Protein AF-A0A5R8Y6Z8-F1 (afdb_monomer)

pLDDT: mean 88.66, std 9.15, range [51.25, 95.62]

Mean predicted aligned error: 4.56 Å

Solvent-accessible surface area (backbone atoms only — not comparable to full-atom values): 2921 Å² total; per-residue (Å²): 115,77,64,58,59,55,52,50,53,50,46,39,62,74,74,49,60,76,89,60,60,65,67,61,52,49,50,43,52,69,61,68,48,46,57,55,58,53,53,54,48,57,52,58,65,68,80,110

Sequence (48 aa):
MPWQKVKDFRNIVAHNYFGIDADEIWEIITTKIKPLKYDIKGLLDKEL

Organism: NCBI:txid2576037

Secondary structure (DSSP, 8-state):
-THHHHHHHHHHHHH--TT--HHHHHHIIIIIIHHHHHHHHHHHTT--

Radius of gyration: 13.34 Å; Cα contacts (8 Å, |Δi|>4): 7; chains: 1; bounding box: 31×15×32 Å

Structure (mmCIF, N/CA/C/O backbone):
data_AF-A0A5R8Y6Z8-F1
#
_entry.id   AF-A0A5R8Y6Z8-F1
#
loop_
_atom_site.group_PDB
_atom_site.id
_atom_site.type_symbol
_atom_site.label_atom_id
_atom_site.label_alt_id
_atom_site.label_comp_id
_atom_site.label_asym_id
_atom_site.label_entity_id
_atom_site.label_seq_id
_atom_site.pdbx_PDB_ins_code
_atom_site.Cartn_x
_atom_site.Cartn_y
_atom_site.Cartn_z
_atom_site.occupancy
_atom_site.B_iso_or_equiv
_atom_site.auth_seq_id
_atom_site.auth_comp_id
_atom_site.auth_asym_id
_atom_site.auth_atom_id
_atom_site.pdbx_PDB_model_num
ATOM 1 N N . MET A 1 1 ? 5.824 -4.797 14.341 1.00 56.84 1 MET A N 1
ATOM 2 C CA . MET A 1 1 ? 4.523 -4.087 14.334 1.00 56.84 1 MET A CA 1
ATOM 3 C C . MET A 1 1 ? 4.154 -3.736 12.890 1.00 56.84 1 MET A C 1
ATOM 5 O O . MET A 1 1 ? 5.000 -3.156 12.216 1.00 56.84 1 MET A O 1
ATOM 9 N N . PRO A 1 2 ? 2.954 -4.088 12.393 1.00 79.50 2 PRO A N 1
ATOM 10 C CA . PRO A 1 2 ? 2.525 -3.897 10.993 1.00 79.50 2 PRO A CA 1
ATOM 11 C C . PRO A 1 2 ? 2.636 -2.445 10.486 1.00 79.50 2 PRO A C 1
ATOM 13 O O . PRO A 1 2 ? 2.864 -2.224 9.301 1.00 79.50 2 PRO A O 1
ATOM 16 N N . TRP A 1 3 ? 2.606 -1.465 11.392 1.00 85.62 3 TRP A N 1
ATOM 17 C CA . TRP A 1 3 ? 2.814 -0.039 11.111 1.00 85.62 3 TRP A CA 1
ATOM 18 C C . TRP A 1 3 ? 4.138 0.303 10.429 1.00 85.62 3 TRP A C 1
ATOM 20 O O . TRP A 1 3 ? 4.188 1.237 9.633 1.00 85.62 3 TRP A O 1
ATOM 30 N N . GLN A 1 4 ? 5.202 -0.460 10.694 1.00 91.00 4 GLN A N 1
ATOM 31 C CA . GLN A 1 4 ? 6.494 -0.234 10.047 1.00 91.00 4 GLN A CA 1
ATOM 32 C C . GLN A 1 4 ? 6.385 -0.462 8.530 1.00 91.00 4 GLN A C 1
ATOM 34 O O . GLN A 1 4 ? 6.815 0.390 7.763 1.00 91.00 4 GLN A O 1
ATOM 39 N N . LYS A 1 5 ? 5.679 -1.518 8.096 1.00 88.94 5 LYS A N 1
ATOM 40 C CA . LYS A 1 5 ? 5.420 -1.785 6.670 1.00 88.94 5 LYS A CA 1
ATOM 41 C C . LYS A 1 5 ? 4.589 -0.681 6.013 1.00 88.94 5 LYS A C 1
ATOM 43 O O . LYS A 1 5 ? 4.872 -0.300 4.886 1.00 88.94 5 LYS A O 1
ATOM 48 N N . VAL A 1 6 ? 3.595 -0.139 6.722 1.00 88.56 6 VAL A N 1
ATOM 49 C CA . VAL A 1 6 ? 2.770 0.979 6.225 1.00 88.56 6 VAL A CA 1
ATOM 50 C C . VAL A 1 6 ? 3.617 2.240 6.035 1.00 88.56 6 VAL A C 1
ATOM 52 O O . VAL A 1 6 ? 3.516 2.913 5.010 1.00 88.56 6 VAL A O 1
ATOM 55 N N . LYS A 1 7 ? 4.486 2.546 7.006 1.00 90.69 7 LYS A N 1
ATOM 56 C CA . LYS A 1 7 ? 5.416 3.677 6.930 1.00 90.69 7 LYS A CA 1
ATOM 57 C C . LYS A 1 7 ? 6.384 3.524 5.756 1.00 90.69 7 LYS A C 1
ATOM 59 O O . LYS A 1 7 ? 6.584 4.477 5.011 1.00 90.69 7 LYS A O 1
ATOM 64 N N . ASP A 1 8 ? 6.949 2.334 5.587 1.00 91.44 8 ASP A N 1
ATOM 65 C CA . ASP A 1 8 ? 7.921 2.058 4.530 1.00 91.44 8 ASP A CA 1
ATOM 66 C C . ASP A 1 8 ? 7.274 2.112 3.142 1.00 91.44 8 ASP A C 1
ATOM 68 O O . ASP A 1 8 ? 7.822 2.742 2.243 1.00 91.44 8 ASP A O 1
ATOM 72 N N . PHE A 1 9 ? 6.056 1.581 2.994 1.00 92.31 9 PHE A N 1
ATOM 73 C CA . PHE A 1 9 ? 5.260 1.739 1.775 1.00 92.31 9 PHE A CA 1
ATOM 74 C C . PHE A 1 9 ? 5.027 3.216 1.431 1.00 92.31 9 PHE A C 1
ATOM 76 O O . PHE A 1 9 ? 5.292 3.645 0.309 1.00 92.31 9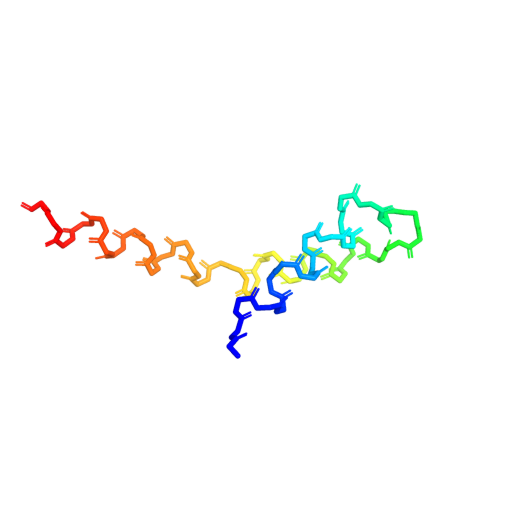 PHE A O 1
ATOM 83 N N . ARG A 1 10 ? 4.617 4.035 2.412 1.00 91.94 10 ARG A N 1
ATOM 84 C CA . ARG A 1 10 ? 4.462 5.484 2.213 1.00 91.94 10 ARG A CA 1
ATOM 85 C C . ARG A 1 10 ? 5.771 6.147 1.792 1.00 91.94 10 ARG A C 1
ATOM 87 O O . ARG A 1 10 ? 5.740 7.051 0.966 1.00 91.94 10 ARG A O 1
ATOM 94 N N . ASN A 1 11 ? 6.905 5.737 2.360 1.00 94.00 11 ASN A N 1
ATOM 95 C CA . ASN A 1 11 ? 8.206 6.304 2.008 1.00 94.00 11 ASN A CA 1
ATOM 96 C C . ASN A 1 11 ? 8.573 6.009 0.551 1.00 94.00 11 ASN A C 1
ATOM 98 O O . ASN A 1 11 ? 9.044 6.910 -0.135 1.00 94.00 11 ASN A O 1
ATOM 102 N N . ILE A 1 12 ? 8.294 4.794 0.070 1.00 91.56 12 ILE A N 1
ATOM 103 C CA . ILE A 1 12 ? 8.502 4.425 -1.334 1.00 91.56 12 ILE A CA 1
ATOM 104 C C . ILE A 1 12 ? 7.638 5.304 -2.243 1.00 91.56 12 ILE A C 1
ATOM 106 O O . ILE A 1 12 ? 8.160 5.939 -3.153 1.00 91.56 12 ILE A O 1
ATOM 110 N N . VAL A 1 13 ? 6.341 5.425 -1.946 1.00 91.81 13 VAL A N 1
ATOM 111 C CA . VAL A 1 13 ? 5.414 6.244 -2.746 1.00 91.81 13 VAL A CA 1
ATOM 112 C C . VAL A 1 13 ? 5.780 7.734 -2.722 1.00 91.81 13 VAL A C 1
ATOM 114 O O . VAL A 1 13 ? 5.639 8.414 -3.730 1.00 91.81 13 VAL A O 1
ATOM 117 N N . ALA A 1 14 ? 6.248 8.269 -1.592 1.00 93.06 14 ALA A N 1
ATOM 118 C CA . ALA A 1 14 ? 6.533 9.698 -1.449 1.00 93.06 14 ALA A CA 1
ATOM 119 C C . ALA A 1 14 ? 7.913 10.114 -1.982 1.00 93.06 14 ALA A C 1
ATOM 121 O O . ALA A 1 14 ? 8.071 11.234 -2.465 1.00 93.06 14 ALA A O 1
ATOM 122 N N . HIS A 1 15 ? 8.920 9.246 -1.860 1.00 92.44 15 HIS A N 1
ATOM 123 C CA . HIS A 1 15 ? 10.320 9.616 -2.087 1.00 92.44 15 HIS A CA 1
ATOM 124 C C . HIS A 1 15 ? 11.011 8.788 -3.175 1.00 92.44 15 HIS A C 1
ATOM 126 O O . HIS A 1 15 ? 12.010 9.243 -3.727 1.00 92.44 15 HIS A O 1
ATOM 132 N N . ASN A 1 16 ? 10.463 7.625 -3.535 1.00 86.75 16 ASN A N 1
ATOM 133 C CA . ASN A 1 16 ? 11.041 6.705 -4.515 1.00 86.75 16 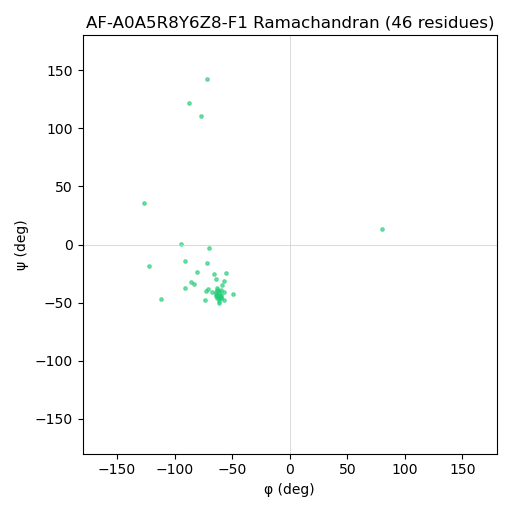ASN A CA 1
ATOM 134 C C . ASN A 1 16 ? 10.019 6.353 -5.611 1.00 86.75 16 ASN A C 1
ATOM 136 O O . ASN A 1 16 ? 10.000 5.235 -6.110 1.00 86.75 16 ASN A O 1
ATOM 140 N N . TYR A 1 17 ? 9.170 7.310 -5.996 1.00 84.31 17 TYR A N 1
ATOM 141 C CA . TYR A 1 17 ? 8.086 7.113 -6.967 1.00 84.31 17 TYR A CA 1
ATOM 142 C C . TYR A 1 17 ? 8.556 6.908 -8.416 1.00 84.31 17 TYR A C 1
ATOM 144 O O . TYR A 1 17 ? 7.737 6.734 -9.315 1.00 84.31 17 TYR A O 1
ATOM 152 N N . PHE A 1 18 ? 9.858 6.974 -8.688 1.00 89.38 18 PHE A N 1
ATOM 153 C CA . PHE A 1 18 ? 10.382 6.706 -10.020 1.00 89.38 18 PHE A CA 1
ATOM 154 C C . PHE A 1 18 ? 10.649 5.206 -10.176 1.00 8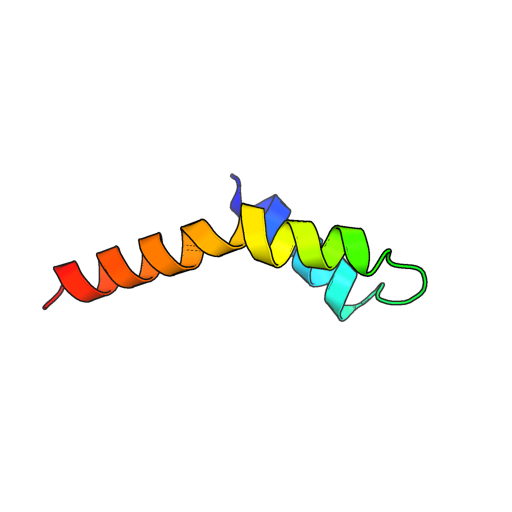9.38 18 PHE A C 1
ATOM 156 O O . PHE A 1 18 ? 11.426 4.637 -9.413 1.00 8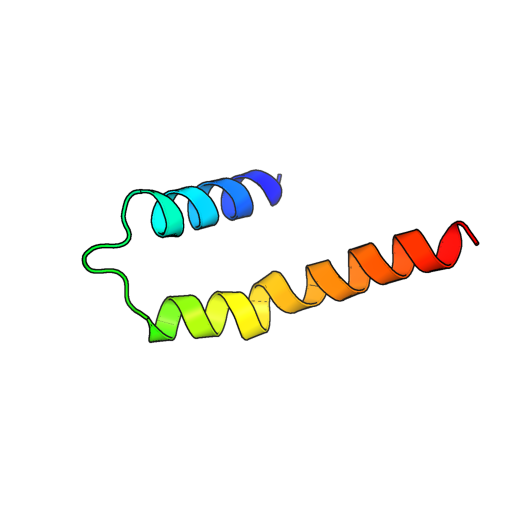9.38 18 PHE A O 1
ATOM 163 N N . GLY A 1 19 ? 10.018 4.572 -11.168 1.00 85.00 19 GLY A N 1
ATOM 164 C CA . GLY A 1 19 ? 10.179 3.137 -11.432 1.00 85.00 19 GLY A CA 1
ATOM 165 C C . GLY A 1 19 ? 9.354 2.211 -10.532 1.00 85.00 19 GLY A C 1
ATOM 166 O O . GLY A 1 19 ? 9.608 1.011 -10.527 1.00 85.00 19 GLY A O 1
ATOM 167 N N . ILE A 1 20 ? 8.381 2.745 -9.784 1.00 90.12 20 ILE A N 1
ATOM 168 C CA . ILE A 1 20 ? 7.382 1.925 -9.083 1.00 90.12 20 ILE A CA 1
ATOM 169 C C . ILE A 1 20 ? 6.392 1.317 -10.075 1.00 90.12 20 ILE A C 1
ATOM 171 O O . ILE A 1 20 ? 5.977 1.968 -11.036 1.00 90.12 20 ILE A O 1
ATOM 175 N N . ASP A 1 21 ? 5.989 0.082 -9.802 1.00 93.12 21 ASP A N 1
ATOM 176 C CA . ASP A 1 21 ? 4.925 -0.588 -10.536 1.00 93.12 21 ASP A CA 1
ATOM 177 C C . ASP A 1 21 ? 3.564 -0.054 -10.064 1.00 93.12 21 ASP A C 1
ATOM 179 O O . ASP A 1 21 ? 3.142 -0.273 -8.927 1.00 93.12 21 ASP A O 1
ATOM 183 N N . ALA A 1 22 ? 2.880 0.692 -10.933 1.00 92.06 22 ALA A N 1
ATOM 184 C CA . ALA A 1 22 ? 1.591 1.291 -10.609 1.00 92.06 22 ALA A CA 1
ATOM 185 C C . ALA A 1 22 ? 0.495 0.245 -10.335 1.00 92.06 22 ALA A C 1
ATOM 187 O O . ALA A 1 22 ? -0.393 0.511 -9.519 1.00 92.06 22 ALA A O 1
ATOM 188 N N . ASP A 1 23 ? 0.570 -0.932 -10.960 1.00 95.44 23 ASP A N 1
ATOM 189 C CA . ASP A 1 23 ? -0.393 -2.013 -10.754 1.00 95.44 23 ASP A CA 1
ATOM 190 C C . ASP A 1 23 ? -0.18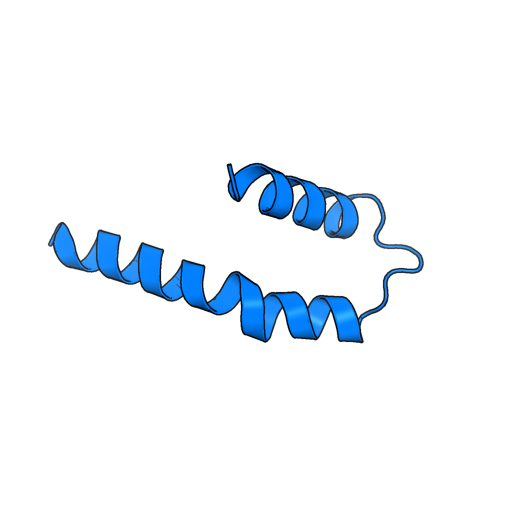5 -2.659 -9.377 1.00 95.44 23 ASP A C 1
ATOM 192 O O . ASP A 1 23 ? -1.156 -2.891 -8.648 1.00 95.44 23 ASP A O 1
ATOM 196 N N . GLU A 1 24 ? 1.072 -2.838 -8.953 1.00 94.06 24 GLU A N 1
ATOM 197 C CA . GLU A 1 24 ? 1.406 -3.290 -7.594 1.00 94.06 24 GLU A CA 1
ATOM 198 C C . GLU A 1 24 ? 0.904 -2.291 -6.535 1.00 94.06 24 GLU A C 1
ATOM 200 O O . GLU A 1 24 ? 0.264 -2.670 -5.547 1.00 94.06 24 GLU A O 1
ATOM 205 N N . ILE A 1 25 ? 1.125 -0.987 -6.752 1.00 93.12 25 ILE A N 1
ATOM 206 C CA . ILE A 1 25 ? 0.615 0.064 -5.859 1.00 93.12 25 ILE A CA 1
ATOM 207 C C . ILE A 1 25 ? -0.915 0.013 -5.775 1.00 93.12 25 ILE A C 1
ATOM 209 O O . ILE A 1 25 ? -1.483 0.112 -4.679 1.00 93.12 25 ILE A O 1
ATOM 213 N N . TRP A 1 26 ? -1.592 -0.157 -6.911 1.00 93.38 26 TRP A N 1
ATOM 214 C CA . TRP A 1 26 ? -3.046 -0.241 -6.966 1.00 93.38 26 TRP A CA 1
ATOM 215 C C . TRP A 1 26 ? -3.585 -1.455 -6.200 1.00 93.38 26 TRP A C 1
ATOM 217 O O . TRP A 1 26 ? -4.535 -1.318 -5.418 1.00 93.38 26 TRP A O 1
ATOM 227 N N . GLU A 1 27 ? -2.961 -2.625 -6.342 1.00 95.62 27 GLU A N 1
ATOM 228 C CA . GLU A 1 27 ? -3.324 -3.823 -5.581 1.00 95.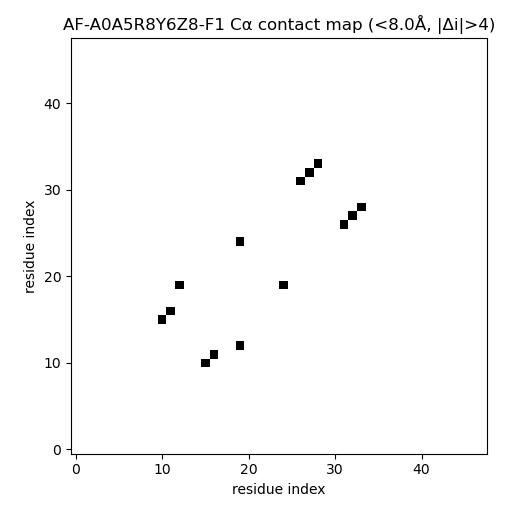62 27 GLU A CA 1
ATOM 229 C C . GLU A 1 27 ? -3.171 -3.589 -4.071 1.00 95.62 27 GLU A C 1
ATOM 231 O O . GLU A 1 27 ? -4.081 -3.890 -3.290 1.00 95.62 27 GLU A O 1
ATOM 236 N N . ILE A 1 28 ? -2.055 -2.999 -3.632 1.00 93.00 28 ILE A N 1
ATOM 237 C CA . ILE A 1 28 ? -1.798 -2.738 -2.209 1.00 93.00 28 ILE A CA 1
ATOM 238 C C . ILE A 1 28 ? -2.855 -1.791 -1.623 1.00 93.00 28 ILE A C 1
ATOM 240 O O . ILE A 1 28 ? -3.410 -2.068 -0.552 1.00 93.00 28 ILE A O 1
ATOM 244 N N . ILE A 1 29 ? -3.179 -0.700 -2.324 1.00 91.31 29 ILE A N 1
ATOM 245 C CA . ILE A 1 29 ? -4.183 0.278 -1.878 1.00 91.31 29 ILE A CA 1
ATOM 246 C C . ILE A 1 29 ? -5.569 -0.371 -1.779 1.00 91.31 29 ILE A C 1
ATOM 248 O O . ILE A 1 29 ? -6.275 -0.195 -0.780 1.00 91.31 29 ILE A O 1
ATOM 252 N N . THR A 1 30 ? -5.963 -1.141 -2.793 1.00 93.00 30 THR A N 1
ATOM 253 C CA . THR A 1 30 ? -7.323 -1.688 -2.897 1.00 93.00 30 THR A CA 1
ATOM 254 C C . THR A 1 30 ? -7.556 -2.935 -2.048 1.00 93.00 30 THR A C 1
ATOM 256 O O . THR A 1 30 ? -8.700 -3.185 -1.657 1.00 93.00 30 THR A O 1
ATOM 259 N N . THR A 1 31 ? -6.503 -3.685 -1.709 1.00 93.25 31 THR A N 1
ATOM 260 C CA . THR A 1 31 ? -6.622 -4.956 -0.976 1.00 93.25 31 THR A CA 1
ATOM 261 C C . THR A 1 31 ? -6.053 -4.901 0.440 1.00 93.25 31 THR A C 1
ATOM 263 O O . THR A 1 31 ? -6.717 -5.346 1.375 1.00 93.25 31 THR A O 1
ATOM 266 N N . LYS A 1 32 ? -4.848 -4.346 0.634 1.00 90.25 32 LYS A N 1
ATOM 267 C CA . LYS A 1 32 ? -4.124 -4.411 1.917 1.00 90.25 32 LYS A CA 1
ATOM 268 C C . LYS A 1 32 ? -4.431 -3.224 2.824 1.00 90.25 32 LYS A C 1
ATOM 270 O O . LYS A 1 32 ? -4.531 -3.401 4.033 1.00 90.25 32 LYS A O 1
ATOM 275 N N . ILE A 1 33 ? -4.587 -2.027 2.253 1.00 89.12 33 ILE A N 1
ATOM 276 C CA . ILE A 1 33 ? -4.878 -0.799 3.016 1.00 89.12 33 ILE A CA 1
ATOM 277 C C . ILE A 1 33 ? -6.383 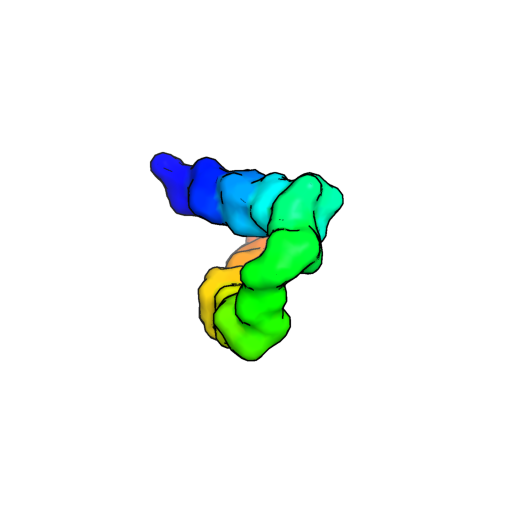-0.639 3.263 1.00 89.12 33 ILE A C 1
ATOM 279 O O . ILE A 1 33 ? -6.787 -0.140 4.311 1.00 89.12 33 ILE A O 1
ATOM 283 N N . LYS A 1 34 ? -7.232 -1.098 2.336 1.00 89.00 34 LYS A N 1
ATOM 284 C CA . LYS A 1 34 ? -8.696 -0.981 2.429 1.00 89.00 34 LYS A CA 1
ATOM 285 C C . LYS A 1 34 ? -9.297 -1.445 3.779 1.00 89.00 34 LYS A C 1
ATOM 287 O O . LYS A 1 34 ? -10.140 -0.708 4.292 1.00 89.00 34 LYS A O 1
ATOM 292 N N . PRO A 1 35 ? -8.879 -2.570 4.398 1.00 90.31 35 PRO A N 1
ATOM 293 C CA . PRO A 1 35 ? -9.352 -2.980 5.726 1.00 90.31 35 PRO A CA 1
ATOM 294 C C . PRO A 1 35 ? -9.120 -1.933 6.822 1.00 90.31 35 PRO A C 1
ATOM 296 O O . PRO A 1 35 ? -10.034 -1.644 7.587 1.00 90.31 35 PRO A O 1
ATOM 299 N N . LEU A 1 36 ? -7.9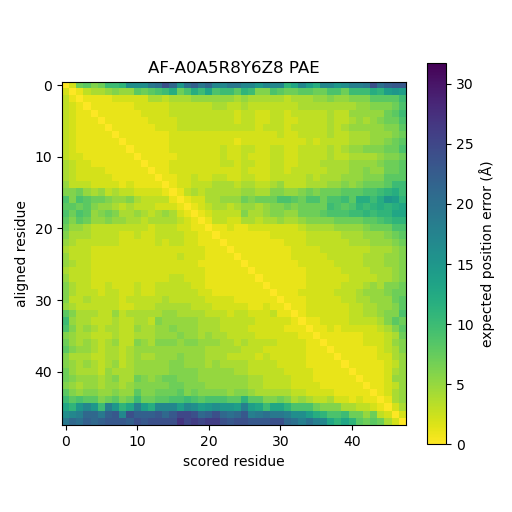57 -1.269 6.821 1.00 87.88 36 LEU A N 1
ATOM 300 C CA . LEU A 1 36 ? -7.597 -0.272 7.833 1.00 87.88 36 LEU A CA 1
ATOM 301 C C . LEU A 1 36 ? -8.596 0.894 7.883 1.00 87.88 36 LEU A C 1
ATOM 303 O O . LEU A 1 36 ? -8.892 1.419 8.953 1.00 87.88 36 LEU A O 1
ATOM 307 N N . LYS A 1 37 ? -9.154 1.290 6.732 1.00 86.62 37 LYS A N 1
ATOM 308 C CA . LYS A 1 37 ? -10.200 2.322 6.667 1.00 86.62 37 LYS A CA 1
ATOM 309 C C . LYS A 1 37 ? -11.457 1.900 7.431 1.00 86.62 37 LYS A C 1
ATOM 311 O O . LYS A 1 37 ? -12.065 2.732 8.102 1.00 86.62 37 LYS A O 1
ATOM 316 N N . TYR A 1 38 ? -11.861 0.639 7.301 1.00 91.12 38 TYR A N 1
ATOM 317 C CA . TYR A 1 38 ? -13.030 0.111 8.001 1.00 91.12 38 TYR A CA 1
ATOM 318 C C . TYR A 1 38 ? -12.763 -0.039 9.494 1.00 91.12 38 TYR A C 1
ATOM 320 O O . TYR A 1 38 ? -13.635 0.310 10.282 1.00 91.12 38 TYR A O 1
ATOM 328 N N . ASP A 1 39 ? -11.557 -0.461 9.875 1.00 90.94 39 ASP A N 1
ATOM 329 C CA . ASP A 1 39 ? -11.160 -0.568 11.279 1.00 90.94 39 ASP A CA 1
ATOM 330 C C . ASP A 1 39 ? -11.197 0.801 11.968 1.00 90.94 39 ASP A C 1
ATOM 332 O O . ASP A 1 39 ? -11.828 0.949 13.011 1.00 90.94 39 ASP A O 1
ATOM 336 N N . ILE A 1 40 ? -10.599 1.831 11.353 1.00 91.56 40 ILE A N 1
ATOM 337 C CA . ILE A 1 40 ? -10.631 3.210 11.873 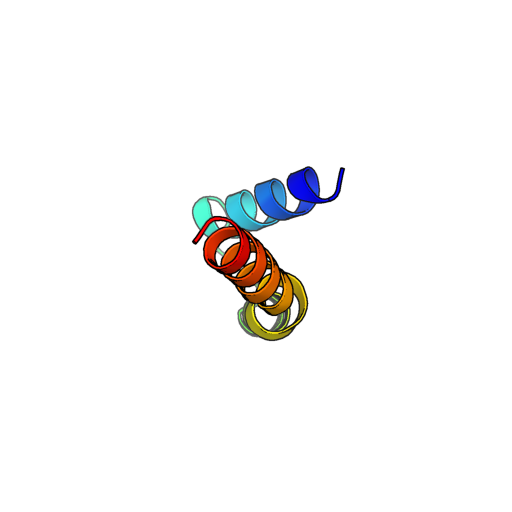1.00 91.56 40 ILE A CA 1
ATOM 338 C C . ILE A 1 40 ? -12.070 3.711 11.982 1.00 91.56 40 ILE A C 1
ATOM 340 O O . ILE A 1 40 ? -12.443 4.282 13.002 1.00 91.56 40 ILE A O 1
ATOM 344 N N . LYS A 1 41 ? -12.892 3.480 10.952 1.00 94.38 41 LYS A N 1
ATOM 345 C CA . LYS A 1 41 ? -14.301 3.873 10.992 1.00 94.38 41 LYS A CA 1
ATOM 346 C C . LYS A 1 41 ? -15.044 3.168 12.131 1.00 94.38 41 LYS A C 1
ATOM 348 O O . LYS A 1 41 ? -15.752 3.823 12.878 1.00 94.38 41 LYS A O 1
ATOM 353 N N . GLY A 1 42 ? -14.830 1.867 12.310 1.00 95.44 42 GLY A N 1
ATOM 354 C CA . GLY A 1 42 ? -15.435 1.102 13.396 1.00 95.44 42 GLY A CA 1
ATOM 355 C C . GLY A 1 42 ? -14.962 1.523 14.789 1.00 95.44 42 GLY A C 1
ATOM 356 O O . GLY A 1 42 ? -15.692 1.312 15.749 1.00 95.44 42 GLY A O 1
ATOM 357 N N . LEU A 1 43 ? -13.765 2.104 14.920 1.00 93.94 43 LEU A N 1
ATOM 358 C CA . LEU A 1 43 ? -13.317 2.726 16.169 1.00 93.94 43 LEU A CA 1
ATOM 359 C C . LEU A 1 43 ? -14.041 4.053 16.416 1.00 93.94 43 LEU A C 1
ATOM 361 O O . LEU A 1 43 ? -14.574 4.248 17.501 1.00 93.94 43 LEU A O 1
ATOM 365 N N . LEU A 1 44 ? -14.112 4.924 15.405 1.00 95.12 44 LEU A N 1
ATOM 366 C CA . LEU A 1 44 ? -14.804 6.215 15.501 1.00 95.12 44 LEU A CA 1
ATOM 367 C C . LEU A 1 44 ? -16.305 6.050 15.784 1.00 95.12 44 LEU A C 1
ATOM 369 O O . LEU A 1 44 ? -16.855 6.779 16.600 1.00 95.12 44 LEU A O 1
ATOM 373 N N . ASP A 1 45 ? -16.947 5.064 15.155 1.00 94.12 45 ASP A N 1
ATOM 374 C CA . ASP A 1 45 ? -18.373 4.769 15.333 1.00 94.12 45 ASP A CA 1
ATOM 375 C C . ASP A 1 45 ? -18.684 4.147 16.715 1.00 94.12 45 ASP A C 1
ATOM 377 O O . ASP A 1 45 ? -19.844 4.103 17.104 1.00 94.12 45 ASP A O 1
ATOM 381 N N . LYS A 1 46 ? -17.681 3.639 17.453 1.00 82.69 46 LYS A N 1
ATOM 382 C CA . LYS A 1 46 ? -17.844 3.064 18.807 1.00 82.69 46 LYS A CA 1
ATOM 383 C C . LYS A 1 46 ? -17.663 4.078 19.939 1.00 82.69 46 LYS A C 1
ATOM 385 O O . LYS A 1 46 ? -17.977 3.749 21.080 1.00 82.69 46 LYS A O 1
ATOM 390 N N . GLU A 1 47 ? -17.112 5.255 19.648 1.00 59.50 47 GLU A N 1
ATOM 391 C CA . GLU A 1 47 ? -16.955 6.346 20.621 1.00 59.50 47 GLU A CA 1
ATOM 392 C C . GLU A 1 47 ? -18.119 7.358 20.589 1.00 59.50 47 GLU A C 1
ATOM 394 O O . GLU A 1 47 ? -18.126 8.305 21.377 1.00 59.50 47 GLU A O 1
ATOM 399 N N . LEU A 1 48 ? -19.109 7.138 19.714 1.00 51.25 48 LEU A N 1
ATOM 400 C CA . LEU A 1 48 ? -20.400 7.837 19.647 1.00 51.25 48 LEU A CA 1
ATOM 401 C C . LEU A 1 48 ? -21.528 6.942 20.174 1.00 51.25 48 LEU A C 1
ATOM 403 O O . LEU A 1 48 ? -22.458 7.502 20.795 1.00 51.25 48 LEU A O 1
#

Foldseek 3Di:
DCVVVVVVLVCCVPPVVPPDDVVVVVCCVVPVCVVVVVVVVVVVVVVD

InterPro domains:
  IPR008201 Ribonuclease HepT-like [PF01934] (2-40)
  IPR037038 tRNA nuclease HepT-like superfamily [G3DSA:1.20.120.580] (1-48)